Protein AF-A0A3P6A921-F1 (afdb_monomer_lite)

Sequence (100 aa):
MREDDSNWFAGWEKELPSQLQLPSSQANSRVVWSQQLHERFLDAVEHLGINHAVPKRIMEFMDVDGLTRVEVASHLQKYRLYLQKMHEDDLMHAGVGSIS

Foldseek 3Di:
DDPCVLCPLVVVVVPPPPPPPDPDPDDPPQDDCDSVNVVLLVVQCVVCPLVRDALVSSCVSSVDPPDDSVNSRVVNVVVVVVVVVVVVVVVVVVPPDDDD

Secondary structure (DSSP, 8-state):
--TTTTSHHHHHHHTS-GGG----SS--------HHHHHHHHHHHHHH-TTT--HHHHHHHH--TT--HHHHHHHHHHHHHHHHHHHHHHHHHTT-S---

pLDDT: mean 71.61, std 20.11, range [36.72, 95.06]

Structure (mmCIF, N/CA/C/O backbone):
data_AF-A0A3P6A921-F1
#
_entry.id   AF-A0A3P6A921-F1
#
loop_
_atom_site.group_PDB
_atom_site.id
_atom_site.type_symbol
_atom_site.label_atom_id
_atom_site.label_alt_id
_atom_site.label_comp_id
_atom_site.label_asym_id
_atom_site.label_entity_id
_atom_site.label_seq_id
_atom_site.pdbx_PDB_ins_code
_atom_site.Cartn_x
_atom_site.Cartn_y
_atom_site.Cartn_z
_atom_site.occupancy
_atom_site.B_iso_or_equiv
_atom_site.auth_seq_id
_atom_site.auth_comp_id
_atom_site.auth_asym_id
_atom_site.auth_atom_id
_atom_site.pdbx_PDB_model_num
ATOM 1 N N . MET A 1 1 ? 12.804 -21.234 -9.631 1.00 39.94 1 MET A N 1
ATOM 2 C CA . MET A 1 1 ? 11.956 -20.416 -8.745 1.00 39.94 1 MET A CA 1
ATOM 3 C C . MET A 1 1 ? 12.454 -20.644 -7.327 1.00 39.94 1 MET A C 1
ATOM 5 O O . MET A 1 1 ? 12.444 -21.794 -6.911 1.00 39.94 1 MET A O 1
ATOM 9 N N . ARG A 1 2 ? 13.032 -19.640 -6.654 1.00 41.38 2 ARG A N 1
ATOM 10 C CA . ARG A 1 2 ? 13.523 -19.814 -5.277 1.00 41.38 2 ARG A CA 1
ATOM 11 C C . ARG A 1 2 ? 12.339 -19.660 -4.324 1.00 41.38 2 ARG A C 1
ATOM 13 O O . ARG A 1 2 ? 11.651 -18.656 -4.359 1.00 41.38 2 ARG A O 1
ATOM 20 N N . GLU A 1 3 ? 12.144 -20.632 -3.445 1.00 42.88 3 GLU A N 1
ATOM 21 C CA . GLU A 1 3 ? 11.171 -20.598 -2.340 1.00 42.88 3 GLU A CA 1
ATOM 22 C C . GLU A 1 3 ? 11.549 -19.582 -1.229 1.00 42.88 3 GLU A C 1
ATOM 24 O O . GLU A 1 3 ? 10.935 -19.553 -0.168 1.00 42.88 3 GLU A O 1
ATOM 29 N N . ASP A 1 4 ? 12.548 -18.725 -1.471 1.00 41.59 4 ASP A N 1
ATOM 30 C CA . ASP A 1 4 ? 13.072 -17.722 -0.531 1.00 41.59 4 ASP A CA 1
ATOM 31 C C . ASP A 1 4 ? 12.359 -16.358 -0.642 1.00 41.59 4 ASP A C 1
ATOM 33 O O . ASP A 1 4 ? 12.473 -15.507 0.239 1.00 41.59 4 ASP A O 1
ATOM 37 N N . ASP A 1 5 ? 11.544 -16.154 -1.681 1.00 48.09 5 ASP A N 1
ATOM 38 C CA . ASP A 1 5 ? 10.797 -14.906 -1.870 1.00 48.09 5 ASP A CA 1
ATOM 39 C C . ASP A 1 5 ? 9.629 -14.750 -0.886 1.00 48.09 5 ASP A C 1
ATOM 41 O O . ASP A 1 5 ? 9.047 -13.680 -0.803 1.00 48.09 5 ASP A O 1
ATOM 45 N N . SER A 1 6 ? 9.268 -15.765 -0.093 1.00 48.31 6 SER A N 1
ATOM 46 C CA . SER A 1 6 ? 8.204 -15.629 0.920 1.00 48.31 6 SER A CA 1
ATOM 47 C C . SER A 1 6 ? 8.675 -14.952 2.214 1.00 48.31 6 SER A C 1
ATOM 49 O O . SER A 1 6 ? 7.844 -14.545 3.026 1.00 48.31 6 SER A O 1
ATOM 51 N N . ASN A 1 7 ? 9.990 -14.784 2.409 1.00 52.16 7 ASN A N 1
ATOM 52 C CA . ASN A 1 7 ? 10.567 -14.222 3.637 1.00 52.16 7 ASN A CA 1
ATOM 53 C C . ASN A 1 7 ? 11.161 -12.809 3.461 1.00 52.16 7 ASN A C 1
ATOM 55 O O . ASN A 1 7 ? 11.647 -12.217 4.429 1.00 52.16 7 ASN A O 1
ATOM 59 N N . TRP A 1 8 ? 11.070 -12.224 2.259 1.00 60.59 8 TRP A N 1
ATOM 60 C CA . TRP A 1 8 ? 11.526 -10.852 1.984 1.00 60.59 8 TRP A CA 1
ATOM 61 C C . TRP A 1 8 ? 10.803 -9.801 2.844 1.00 60.59 8 TRP A C 1
ATOM 63 O O . TRP A 1 8 ? 11.378 -8.783 3.230 1.00 60.59 8 TRP A O 1
ATOM 73 N N . PHE A 1 9 ? 9.550 -10.085 3.206 1.00 52.41 9 PHE A N 1
ATOM 74 C CA . PHE A 1 9 ? 8.722 -9.238 4.053 1.00 52.41 9 PHE A CA 1
ATOM 75 C C . PHE A 1 9 ? 9.214 -9.205 5.522 1.00 52.41 9 PHE A C 1
ATOM 77 O O . PHE A 1 9 ? 9.241 -8.146 6.152 1.00 52.41 9 PHE A O 1
ATOM 84 N N . ALA A 1 10 ? 9.674 -10.340 6.064 1.00 54.53 10 ALA A N 1
ATOM 85 C CA . ALA A 1 10 ? 10.031 -10.476 7.481 1.00 54.53 10 ALA A CA 1
ATOM 86 C C . ALA A 1 10 ? 11.417 -9.905 7.840 1.00 54.53 10 ALA A C 1
ATOM 88 O O . ALA A 1 10 ? 11.664 -9.561 9.001 1.00 54.53 10 ALA A O 1
ATOM 89 N N . GLY A 1 11 ? 12.329 -9.810 6.866 1.00 55.25 11 GLY A N 1
ATOM 90 C CA . GLY A 1 11 ? 13.635 -9.163 7.041 1.00 55.25 11 GLY A CA 1
ATOM 91 C C . GLY A 1 11 ? 13.509 -7.643 7.175 1.00 55.25 11 GLY A C 1
ATOM 92 O O . GLY A 1 11 ? 14.073 -7.038 8.086 1.00 55.25 11 GLY A O 1
ATOM 93 N N . TRP A 1 12 ? 12.660 -7.033 6.346 1.00 54.28 12 TRP A N 1
ATOM 94 C CA . TRP A 1 12 ? 12.510 -5.578 6.269 1.00 54.28 12 TRP A CA 1
ATOM 95 C C . TRP A 1 12 ? 11.638 -4.938 7.362 1.00 54.28 12 TRP A C 1
ATOM 97 O O . TRP A 1 12 ? 11.680 -3.716 7.530 1.00 54.28 12 TRP A O 1
ATOM 107 N N . GLU A 1 13 ? 10.863 -5.719 8.123 1.00 50.62 13 GLU A N 1
ATOM 108 C CA . GLU A 1 13 ? 10.165 -5.234 9.327 1.00 50.62 13 GLU A CA 1
ATOM 109 C C . GLU A 1 13 ? 11.143 -5.032 10.503 1.00 50.62 13 GLU A C 1
ATOM 111 O O . GLU A 1 13 ? 10.992 -4.095 11.288 1.00 50.62 13 GLU A O 1
ATOM 116 N N . LYS A 1 14 ? 12.199 -5.858 1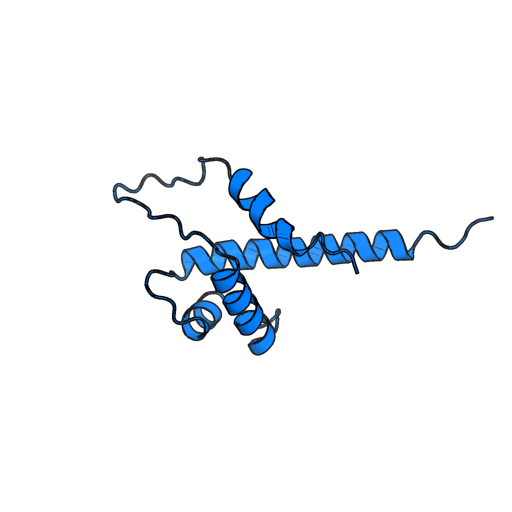0.579 1.00 48.34 14 LYS A N 1
ATOM 117 C CA . LYS A 1 14 ? 13.235 -5.807 11.629 1.00 48.34 14 LYS A CA 1
ATOM 118 C C . LYS A 1 14 ? 14.318 -4.752 11.376 1.00 48.34 14 LYS A C 1
ATOM 120 O O . LYS A 1 14 ? 14.964 -4.319 12.324 1.00 48.34 14 LYS A O 1
ATOM 125 N N . GLU A 1 15 ? 14.493 -4.322 10.128 1.00 44.38 15 GLU A N 1
ATOM 126 C CA . GLU A 1 15 ? 15.467 -3.293 9.725 1.00 44.38 15 GLU A CA 1
ATOM 127 C C . GLU A 1 15 ? 14.897 -1.868 9.689 1.00 44.38 15 GLU A C 1
ATOM 129 O O . GLU A 1 15 ? 15.600 -0.931 9.311 1.00 44.38 15 GLU A O 1
ATOM 134 N N . LEU A 1 16 ? 13.640 -1.654 10.092 1.00 48.00 16 LEU A N 1
ATOM 135 C CA . LEU A 1 16 ? 13.154 -0.294 10.299 1.00 48.00 16 LEU A CA 1
ATOM 136 C C . LEU A 1 16 ? 13.830 0.290 11.548 1.00 48.00 16 LEU A C 1
ATOM 138 O O . LEU A 1 16 ? 13.549 -0.174 12.657 1.00 48.00 16 LEU A O 1
ATOM 142 N N . PRO A 1 17 ? 14.675 1.333 11.428 1.00 36.72 17 PRO A N 1
ATOM 143 C CA . PRO A 1 17 ? 15.112 2.045 12.610 1.00 36.72 17 PRO A CA 1
ATOM 144 C C . PRO A 1 17 ? 13.864 2.595 13.300 1.00 36.72 17 PRO A C 1
ATOM 146 O O . PRO A 1 17 ? 12.978 3.163 12.655 1.00 36.72 17 PRO A O 1
ATOM 149 N N . SER A 1 18 ? 13.821 2.491 14.626 1.00 43.00 18 SER A N 1
ATOM 150 C CA . SER A 1 18 ? 12.809 3.080 15.518 1.00 43.00 18 SER A CA 1
ATOM 151 C C . SER A 1 18 ? 12.570 4.593 15.319 1.00 43.00 18 SER A C 1
ATOM 153 O O . SER A 1 18 ? 11.790 5.189 16.052 1.00 43.00 18 SER A O 1
ATOM 155 N N . GLN A 1 19 ? 13.222 5.221 14.341 1.00 41.56 19 GLN A N 1
ATOM 156 C CA . GLN A 1 19 ? 13.430 6.648 14.157 1.00 41.56 19 GLN A CA 1
ATOM 157 C C . GLN A 1 19 ? 12.427 7.328 13.207 1.00 41.56 19 GLN A C 1
ATOM 159 O O . GLN A 1 19 ? 12.457 8.547 13.091 1.00 41.56 19 GLN A O 1
ATOM 164 N N . LEU A 1 20 ? 11.492 6.589 12.590 1.00 46.53 20 LEU A N 1
ATOM 165 C CA . LEU A 1 20 ? 10.270 7.178 12.003 1.00 46.53 20 LEU A CA 1
ATOM 166 C C . LEU A 1 20 ? 9.140 7.347 13.040 1.00 46.53 20 LEU A C 1
ATOM 168 O O . LEU A 1 20 ? 7.979 7.531 12.684 1.00 46.53 20 LEU A O 1
ATOM 172 N N . GLN A 1 21 ? 9.467 7.305 14.337 1.00 46.56 21 GLN A N 1
ATOM 173 C CA . GLN A 1 21 ? 8.578 7.783 15.394 1.00 46.56 21 GLN A CA 1
ATOM 174 C C . GLN A 1 21 ? 8.512 9.310 15.322 1.00 46.56 21 GLN A C 1
ATOM 176 O O . GLN A 1 21 ? 9.280 10.020 15.968 1.00 46.56 21 GLN A O 1
ATOM 181 N N . LEU A 1 22 ? 7.583 9.823 14.519 1.00 44.09 22 LEU A N 1
ATOM 182 C CA . LEU A 1 22 ? 7.092 11.183 14.700 1.00 44.09 22 LEU A CA 1
ATOM 183 C C . LEU A 1 22 ? 6.591 11.304 16.154 1.00 44.09 22 LEU A C 1
ATOM 185 O O . LEU A 1 22 ? 5.891 10.397 16.621 1.00 44.09 22 LEU A O 1
ATOM 189 N N . PRO A 1 23 ? 6.937 12.371 16.896 1.00 40.56 23 PRO A N 1
ATOM 190 C CA . PRO A 1 23 ? 6.430 12.561 18.244 1.00 40.56 23 PRO A CA 1
ATOM 191 C C . PRO A 1 23 ? 4.947 12.908 18.138 1.00 40.56 23 PRO A C 1
ATOM 193 O O . PRO A 1 23 ? 4.555 14.045 17.888 1.00 40.56 23 PRO A O 1
ATOM 196 N N . SER A 1 24 ? 4.093 11.905 18.267 1.00 39.75 24 SER A N 1
ATOM 197 C CA . SER A 1 24 ? 2.657 12.106 18.385 1.00 39.75 24 SER A CA 1
ATOM 198 C C . SER A 1 24 ? 2.173 11.191 19.482 1.00 39.75 24 SER A C 1
ATOM 200 O O . SER A 1 24 ? 2.128 9.972 19.336 1.00 39.75 24 SER A O 1
ATOM 202 N N . SER A 1 25 ? 1.894 11.819 20.612 1.00 40.41 25 SER A N 1
ATOM 203 C CA . SER A 1 25 ? 1.317 11.266 21.822 1.00 40.41 25 SER A CA 1
ATOM 204 C C . SER A 1 25 ? -0.033 10.601 21.541 1.00 40.41 25 SER A C 1
ATOM 206 O O . SER A 1 25 ? -1.075 11.164 21.838 1.00 40.41 25 SER A O 1
ATOM 208 N N . GLN A 1 26 ? -0.035 9.418 20.939 1.00 45.72 26 GLN A N 1
ATOM 209 C CA . GLN A 1 26 ? -1.142 8.469 20.961 1.00 45.72 26 GLN A CA 1
ATOM 210 C C . GLN A 1 26 ? -0.621 7.150 20.403 1.00 45.72 26 GLN A C 1
ATOM 212 O O . GLN A 1 26 ? -0.093 7.103 19.300 1.00 45.72 26 GLN A O 1
ATOM 217 N N . ALA A 1 27 ? -0.711 6.102 21.216 1.00 48.09 27 ALA A N 1
ATOM 218 C CA . ALA A 1 27 ? -0.264 4.742 20.945 1.00 48.09 27 ALA A CA 1
ATOM 219 C C . ALA A 1 27 ? -0.475 4.304 19.479 1.00 48.09 27 ALA A C 1
ATOM 221 O O . ALA A 1 27 ? -1.571 3.916 19.082 1.00 48.09 27 ALA A O 1
ATOM 222 N N . ASN A 1 28 ? 0.594 4.358 18.680 1.00 45.72 28 ASN A N 1
ATOM 223 C CA . ASN A 1 28 ? 0.608 3.859 17.309 1.00 45.72 28 ASN A CA 1
ATOM 224 C C . ASN A 1 28 ? 0.701 2.333 17.359 1.00 45.72 28 ASN A C 1
ATOM 226 O O . ASN A 1 28 ? 1.795 1.772 17.470 1.00 45.72 28 ASN A O 1
ATOM 230 N N . SER A 1 29 ? -0.450 1.664 17.309 1.00 52.66 29 SER A N 1
ATOM 231 C CA . SER A 1 29 ? -0.524 0.243 16.979 1.00 52.66 29 SER A CA 1
ATOM 232 C C . SER A 1 29 ? 0.025 0.079 15.562 1.00 52.66 29 SER A C 1
ATOM 234 O O . SER A 1 29 ? -0.689 0.314 14.592 1.00 52.66 29 SER A O 1
ATOM 236 N N . ARG A 1 30 ? 1.321 -0.225 15.439 1.00 67.44 30 ARG A N 1
ATOM 237 C CA . ARG A 1 30 ? 1.963 -0.502 14.148 1.00 67.44 30 ARG A CA 1
ATOM 238 C C . ARG A 1 30 ? 1.178 -1.616 13.462 1.00 67.44 30 ARG A C 1
ATOM 240 O O . ARG A 1 30 ? 0.918 -2.641 14.095 1.00 67.44 30 ARG A O 1
ATOM 247 N N . VAL A 1 31 ? 0.789 -1.419 12.204 1.00 75.25 31 VAL A N 1
ATOM 248 C CA . VAL A 1 31 ? 0.139 -2.487 11.444 1.00 75.25 31 VAL A CA 1
ATOM 249 C C . VAL A 1 31 ? 1.170 -3.585 11.218 1.00 75.25 31 VAL A C 1
ATOM 251 O O . VAL A 1 31 ? 2.213 -3.356 10.611 1.00 75.25 31 VAL A O 1
ATOM 254 N N . VAL A 1 32 ? 0.877 -4.776 11.738 1.00 81.50 32 VAL A N 1
ATOM 255 C CA . VAL A 1 32 ? 1.660 -5.976 11.449 1.00 81.50 32 VAL A CA 1
ATOM 256 C C . VAL A 1 32 ? 1.182 -6.506 10.109 1.00 81.50 32 VAL A C 1
ATOM 258 O O . VAL A 1 32 ? 0.041 -6.957 9.971 1.00 81.50 32 VAL A O 1
ATOM 261 N N . TRP A 1 33 ? 2.055 -6.445 9.114 1.00 81.56 33 TRP A N 1
ATOM 262 C CA . TRP A 1 33 ? 1.765 -6.921 7.768 1.00 81.56 33 TRP A CA 1
ATOM 263 C C . TRP A 1 33 ? 1.930 -8.440 7.710 1.00 81.56 33 TRP A C 1
ATOM 265 O O . TRP A 1 33 ? 2.908 -8.977 7.211 1.00 81.56 33 TRP A O 1
ATOM 275 N N . SER A 1 34 ? 0.956 -9.161 8.259 1.00 84.81 34 SER A N 1
ATOM 276 C CA . SER A 1 34 ? 0.932 -10.621 8.173 1.00 84.81 34 SER A CA 1
ATOM 277 C C . SER A 1 34 ? 0.922 -11.094 6.715 1.00 84.81 34 SER A C 1
ATOM 279 O O . SER A 1 34 ? 0.515 -10.359 5.814 1.00 84.81 34 SER A O 1
ATOM 281 N N . GLN A 1 35 ? 1.303 -12.354 6.486 1.00 81.38 35 GLN A N 1
ATOM 282 C CA . GLN A 1 35 ? 1.259 -12.966 5.156 1.00 81.38 35 GLN A CA 1
ATOM 283 C C . GLN A 1 35 ? -0.102 -12.756 4.469 1.00 81.38 35 GLN A C 1
ATOM 285 O O . GLN A 1 35 ? -0.150 -12.298 3.335 1.00 81.38 35 GLN A O 1
ATOM 290 N N . GLN A 1 36 ? -1.206 -12.973 5.189 1.00 85.75 36 GLN A N 1
ATOM 291 C CA . GLN A 1 36 ? -2.559 -12.772 4.660 1.00 85.75 36 GLN A CA 1
ATOM 292 C C . GLN A 1 36 ? -2.840 -11.308 4.290 1.00 85.75 36 GLN A C 1
ATOM 294 O O . GLN A 1 36 ? -3.505 -11.032 3.292 1.00 85.75 36 GLN A O 1
ATOM 299 N N . LEU A 1 37 ? -2.349 -10.348 5.085 1.00 87.81 37 LEU A N 1
ATOM 300 C CA . LEU A 1 37 ? -2.520 -8.926 4.779 1.00 87.81 37 LEU A CA 1
ATOM 301 C C . LEU A 1 37 ? -1.697 -8.527 3.549 1.00 87.81 37 LEU A C 1
ATOM 303 O O . LEU A 1 37 ? -2.159 -7.748 2.715 1.00 87.81 37 LEU A O 1
ATOM 307 N N . HIS A 1 38 ? -0.495 -9.088 3.420 1.00 88.94 38 HIS A N 1
ATOM 308 C CA . HIS A 1 38 ? 0.353 -8.884 2.257 1.00 88.94 38 HIS A CA 1
ATOM 309 C C . HIS A 1 38 ? -0.251 -9.490 0.984 1.00 88.94 38 HIS A C 1
ATOM 311 O O . HIS A 1 38 ? -0.267 -8.817 -0.042 1.00 88.94 38 HIS A O 1
ATOM 317 N N . GLU A 1 39 ? -0.802 -10.702 1.048 1.00 89.06 39 GLU A N 1
ATOM 318 C CA . GLU A 1 39 ? -1.484 -11.352 -0.080 1.00 89.06 39 GLU A CA 1
ATOM 319 C C . GLU A 1 39 ? -2.642 -10.492 -0.604 1.00 89.06 39 GLU A C 1
ATOM 321 O O . GLU A 1 39 ? -2.725 -10.236 -1.803 1.00 89.06 39 GLU A O 1
ATOM 326 N N . ARG A 1 40 ? -3.473 -9.936 0.289 1.00 91.31 40 ARG A N 1
ATOM 327 C CA . ARG A 1 40 ? -4.538 -8.991 -0.104 1.00 91.31 40 ARG A CA 1
ATOM 328 C C . ARG A 1 40 ? -3.999 -7.716 -0.746 1.00 91.31 40 ARG A C 1
ATOM 330 O O . ARG A 1 40 ? -4.615 -7.169 -1.655 1.00 91.31 40 ARG A O 1
ATOM 337 N N . PHE A 1 41 ? -2.862 -7.219 -0.264 1.00 92.19 41 PHE A N 1
ATOM 338 C CA . PHE A 1 41 ? -2.196 -6.074 -0.876 1.00 92.19 41 PHE A CA 1
ATOM 339 C C . PHE A 1 41 ? -1.706 -6.396 -2.291 1.00 92.19 41 PHE A C 1
ATOM 341 O O . PHE A 1 41 ? -1.870 -5.565 -3.183 1.00 92.19 41 PHE A O 1
ATOM 348 N N . LEU A 1 42 ? -1.126 -7.579 -2.508 1.00 92.38 42 LEU A N 1
ATOM 349 C CA . LEU A 1 42 ? -0.678 -8.008 -3.833 1.00 92.38 42 LEU A CA 1
ATOM 350 C C . LEU A 1 42 ? -1.857 -8.133 -4.797 1.00 92.38 42 LEU A C 1
ATOM 352 O O . LEU A 1 42 ? -1.779 -7.574 -5.886 1.00 92.38 42 LEU A O 1
ATOM 356 N N . ASP A 1 43 ? -2.957 -8.749 -4.362 1.00 94.00 43 ASP A N 1
ATOM 357 C CA . ASP A 1 43 ? -4.193 -8.863 -5.147 1.00 94.00 43 ASP A CA 1
ATOM 358 C C . ASP A 1 43 ? -4.726 -7.477 -5.557 1.00 94.00 43 ASP A C 1
ATOM 360 O O . ASP A 1 43 ? -4.994 -7.218 -6.730 1.00 94.00 43 ASP A O 1
ATOM 364 N N . ALA A 1 44 ? -4.746 -6.520 -4.622 1.00 95.06 44 ALA A N 1
ATOM 365 C CA . ALA A 1 44 ? -5.133 -5.140 -4.908 1.00 95.06 44 ALA A CA 1
ATOM 366 C C . ALA A 1 44 ? -4.203 -4.460 -5.929 1.00 95.06 44 ALA A C 1
ATOM 368 O O . ALA A 1 44 ? -4.657 -3.728 -6.813 1.00 95.06 44 ALA A O 1
ATOM 369 N N . VAL A 1 45 ? -2.888 -4.655 -5.800 1.00 93.50 45 VAL A N 1
ATOM 370 C CA . VAL A 1 45 ? -1.896 -4.061 -6.708 1.00 93.50 45 VAL A CA 1
ATOM 371 C C . VAL A 1 45 ? -1.949 -4.706 -8.090 1.00 93.50 45 VAL A C 1
ATOM 373 O O . VAL A 1 45 ? -1.799 -3.990 -9.079 1.00 93.50 45 VAL A O 1
ATOM 376 N N . GLU A 1 46 ? -2.178 -6.013 -8.176 1.00 93.19 46 GLU A N 1
ATOM 377 C CA . GLU A 1 46 ? -2.375 -6.736 -9.432 1.00 93.19 46 GLU A CA 1
ATOM 378 C C . GLU A 1 46 ? -3.657 -6.270 -10.126 1.00 93.19 46 GLU A C 1
ATOM 380 O O . GLU A 1 46 ? -3.616 -5.884 -11.295 1.00 93.19 46 GLU A O 1
ATOM 385 N N . HIS A 1 47 ? -4.763 -6.184 -9.383 1.00 93.69 47 HIS A N 1
ATOM 386 C CA . HIS A 1 47 ? -6.052 -5.729 -9.898 1.00 93.69 47 HIS A CA 1
ATOM 387 C C . HIS A 1 47 ? -6.005 -4.286 -10.423 1.00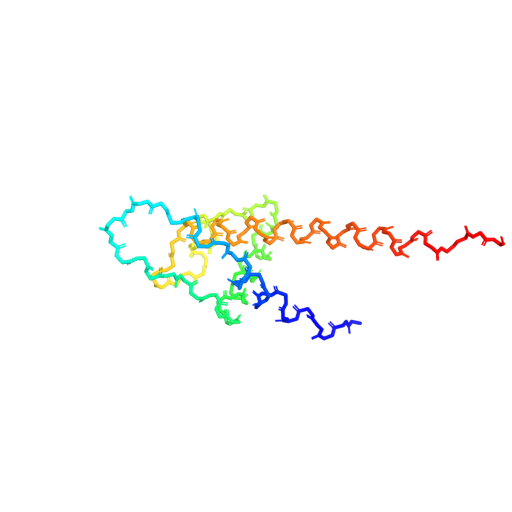 93.69 47 HIS A C 1
ATOM 389 O O . HIS A 1 47 ? -6.595 -3.967 -11.455 1.00 93.69 47 HIS A O 1
ATOM 395 N N . LEU A 1 48 ? -5.303 -3.393 -9.719 1.00 93.38 48 LEU A N 1
ATOM 396 C CA . LEU A 1 48 ? -5.139 -1.997 -10.136 1.00 93.38 48 LEU A CA 1
ATOM 397 C C . LEU A 1 48 ? -4.037 -1.825 -11.195 1.00 93.38 48 LEU A C 1
ATOM 399 O O . LEU A 1 48 ? -4.068 -0.865 -11.961 1.00 93.38 48 LEU A O 1
ATOM 403 N N . GLY A 1 49 ? -3.053 -2.721 -11.231 1.00 92.12 49 GLY A N 1
ATOM 404 C CA . GLY A 1 49 ? -1.803 -2.575 -11.970 1.00 92.12 49 GLY A CA 1
ATOM 405 C C . GLY A 1 49 ? -0.812 -1.625 -11.281 1.00 92.12 49 GLY A C 1
ATOM 406 O O . GLY A 1 49 ? -1.173 -0.552 -10.795 1.00 92.12 49 GLY A O 1
ATOM 407 N N . ILE A 1 50 ? 0.483 -1.966 -11.295 1.00 87.88 50 ILE A N 1
ATOM 408 C CA . ILE A 1 50 ? 1.546 -1.260 -10.544 1.00 87.88 50 ILE A CA 1
ATOM 409 C C . ILE A 1 50 ? 1.613 0.263 -10.784 1.00 87.88 50 ILE A C 1
ATOM 411 O O . ILE A 1 50 ? 1.928 1.035 -9.869 1.00 87.88 50 ILE A O 1
ATOM 415 N N . ASN A 1 51 ? 1.272 0.701 -12.000 1.00 87.56 51 ASN A N 1
ATOM 416 C CA . ASN A 1 51 ? 1.286 2.105 -12.416 1.00 87.56 51 ASN A CA 1
ATOM 417 C C . ASN A 1 51 ? 0.087 2.906 -11.881 1.00 87.56 51 ASN A C 1
ATOM 419 O O . ASN A 1 51 ? 0.214 4.107 -11.648 1.00 87.56 51 ASN A O 1
ATOM 423 N N . HIS A 1 52 ? -1.057 2.254 -11.652 1.00 89.56 52 HIS A N 1
ATOM 424 C CA . HIS A 1 52 ? -2.289 2.894 -11.173 1.00 89.56 52 HIS A CA 1
ATOM 425 C C . HIS A 1 52 ? -2.594 2.578 -9.704 1.00 89.56 52 HIS A C 1
ATOM 427 O O . HIS A 1 52 ? -3.440 3.232 -9.089 1.00 89.56 52 HIS A O 1
ATOM 433 N N . ALA A 1 53 ? -1.880 1.615 -9.124 1.00 92.75 53 ALA A N 1
ATOM 434 C CA . ALA A 1 53 ? -1.932 1.286 -7.715 1.00 92.75 53 ALA A CA 1
ATOM 435 C C . ALA A 1 53 ? -1.506 2.510 -6.884 1.00 92.75 53 ALA A C 1
ATOM 437 O O . ALA A 1 53 ? -0.341 2.916 -6.869 1.00 92.75 53 ALA A O 1
ATOM 438 N N . VAL A 1 54 ? -2.478 3.130 -6.212 1.00 93.25 54 VAL A N 1
ATOM 439 C CA . VAL A 1 54 ? -2.279 4.268 -5.306 1.00 93.25 54 VAL A CA 1
ATOM 440 C C . VAL A 1 54 ? -2.779 3.910 -3.908 1.00 93.25 54 VAL A C 1
ATOM 442 O O . VAL A 1 54 ? -3.766 3.178 -3.793 1.00 93.25 54 VAL A O 1
ATOM 445 N N . PRO A 1 55 ? -2.185 4.460 -2.831 1.00 92.25 55 PRO A N 1
ATOM 446 C CA . PRO A 1 55 ? -2.460 4.006 -1.467 1.00 92.25 55 PRO A CA 1
ATOM 447 C C . PRO A 1 55 ? -3.936 4.054 -1.070 1.00 92.25 55 PRO A C 1
ATOM 449 O O . PRO A 1 55 ? -4.422 3.169 -0.379 1.00 92.25 55 PRO A O 1
ATOM 452 N N . LYS A 1 56 ? -4.670 5.070 -1.540 1.00 93.06 56 LYS A N 1
ATOM 453 C CA . LYS A 1 56 ? -6.108 5.196 -1.276 1.00 93.06 56 LYS A CA 1
ATOM 454 C C . LYS A 1 56 ? -6.908 4.047 -1.900 1.00 93.06 56 LYS A C 1
ATOM 456 O O . LYS A 1 56 ? -7.730 3.460 -1.216 1.00 93.06 56 LYS A O 1
ATOM 461 N N . ARG A 1 57 ? -6.649 3.728 -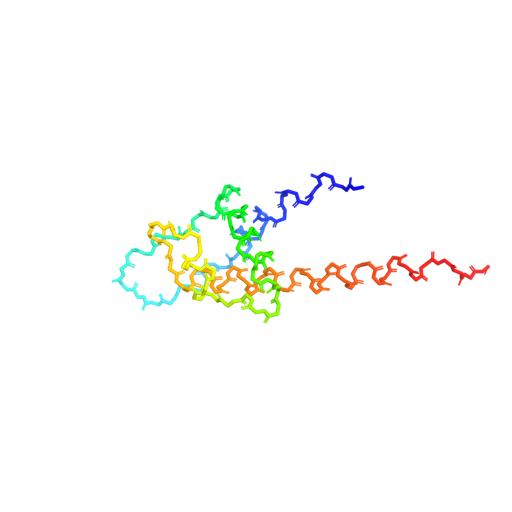3.171 1.00 93.88 57 ARG A N 1
ATOM 462 C CA . ARG A 1 57 ? -7.381 2.687 -3.909 1.00 93.88 57 ARG A CA 1
ATOM 463 C C . ARG A 1 57 ? -7.064 1.297 -3.383 1.00 93.88 57 ARG A C 1
ATOM 465 O O . ARG A 1 57 ? -7.966 0.489 -3.255 1.00 93.88 57 ARG A O 1
ATOM 472 N N . ILE A 1 58 ? -5.802 1.051 -3.041 1.00 94.62 58 ILE A N 1
ATOM 473 C CA . ILE A 1 58 ? -5.382 -0.209 -2.424 1.00 94.62 58 ILE A CA 1
ATOM 474 C C . ILE A 1 58 ? -6.061 -0.378 -1.061 1.00 94.62 58 ILE A C 1
ATOM 476 O O . ILE A 1 58 ? -6.617 -1.431 -0.791 1.00 94.62 58 ILE A O 1
ATOM 480 N N . MET A 1 59 ? -6.074 0.667 -0.225 1.00 94.50 59 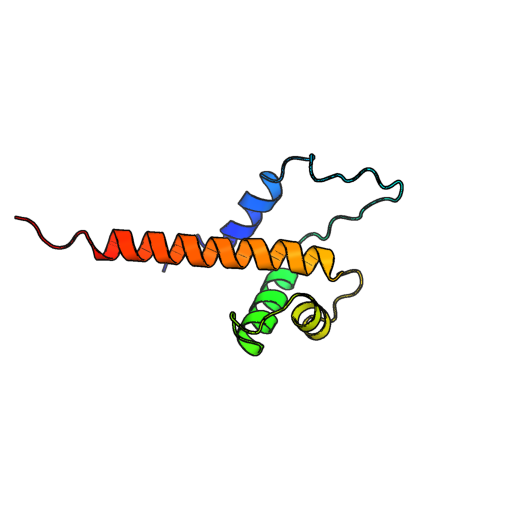MET A N 1
ATOM 481 C CA . MET A 1 59 ? -6.754 0.631 1.074 1.00 94.50 59 MET A CA 1
ATOM 482 C C . MET A 1 59 ? -8.258 0.349 0.926 1.00 94.50 59 MET A C 1
ATOM 484 O O . MET A 1 59 ? -8.776 -0.510 1.628 1.00 94.50 59 MET A O 1
ATOM 488 N N . GLU A 1 60 ? -8.937 1.042 0.004 1.00 93.00 60 GLU A N 1
ATOM 489 C CA . GLU A 1 60 ? -10.364 0.828 -0.298 1.00 93.00 60 GLU A CA 1
ATOM 490 C C . GLU A 1 60 ? -10.642 -0.582 -0.839 1.00 93.00 60 GLU A C 1
ATOM 492 O O . GLU A 1 60 ? -11.696 -1.139 -0.564 1.00 93.00 60 GLU A O 1
ATOM 497 N N . PHE A 1 61 ? -9.711 -1.161 -1.597 1.00 94.19 61 PHE A N 1
ATOM 498 C CA . PHE A 1 61 ?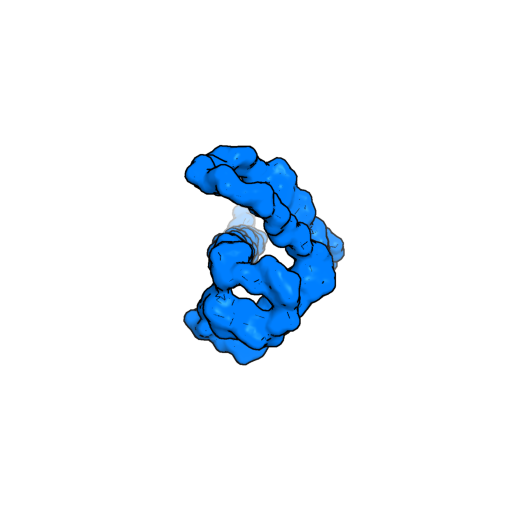 -9.841 -2.519 -2.122 1.00 94.19 61 PHE A CA 1
ATOM 499 C C . PHE A 1 61 ? -9.619 -3.582 -1.038 1.00 94.19 61 PHE A C 1
ATOM 501 O O . PHE A 1 61 ? -10.328 -4.581 -0.997 1.00 94.19 61 PHE A O 1
ATOM 508 N N . MET A 1 62 ? -8.629 -3.377 -0.164 1.00 92.19 62 MET A N 1
ATOM 509 C CA . MET A 1 62 ? -8.295 -4.329 0.896 1.00 92.19 62 MET A CA 1
ATOM 510 C C . MET A 1 62 ? -9.367 -4.395 1.991 1.00 92.19 62 MET A C 1
ATOM 512 O O . MET A 1 62 ? -9.503 -5.451 2.611 1.00 92.19 62 MET A O 1
ATOM 516 N N . ASP A 1 63 ? -10.074 -3.282 2.230 1.00 92.44 63 ASP A N 1
ATOM 517 C CA . ASP A 1 63 ? -11.194 -3.156 3.177 1.00 92.44 63 ASP A CA 1
ATOM 518 C C . ASP A 1 63 ? -10.895 -3.797 4.550 1.00 92.44 63 ASP A C 1
ATOM 520 O O . ASP A 1 63 ? -11.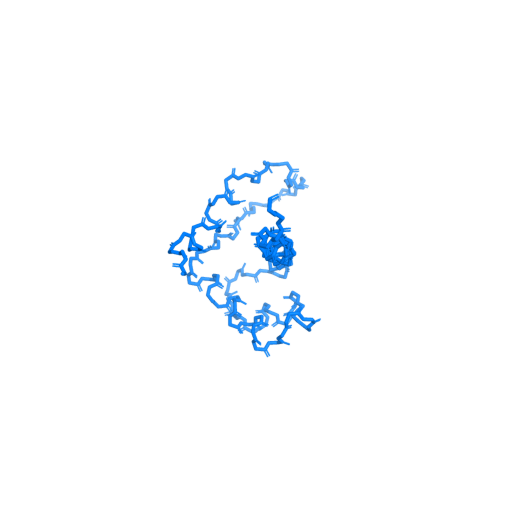619 -4.652 5.053 1.00 92.44 63 ASP A O 1
ATOM 524 N N . VAL A 1 64 ? -9.742 -3.441 5.135 1.00 88.88 64 VAL A N 1
ATOM 525 C CA . VAL A 1 64 ? -9.274 -3.982 6.422 1.00 88.88 64 VAL A CA 1
ATOM 526 C C . VAL A 1 64 ? -9.448 -2.952 7.531 1.00 88.88 64 VAL A C 1
ATOM 528 O O . VAL A 1 64 ? -8.884 -1.858 7.472 1.00 88.88 64 VAL A O 1
ATOM 531 N N . ASP A 1 65 ? -10.166 -3.334 8.586 1.00 86.25 65 ASP A N 1
ATOM 532 C CA . ASP A 1 65 ? -10.338 -2.510 9.779 1.00 86.25 65 ASP A CA 1
ATOM 533 C C . ASP A 1 65 ? -8.997 -2.139 10.427 1.00 86.25 65 ASP A C 1
ATOM 535 O O . ASP A 1 65 ? -8.123 -2.976 10.660 1.00 86.25 65 ASP A O 1
ATOM 539 N N . GLY A 1 66 ? -8.833 -0.852 10.733 1.00 85.00 66 GLY A N 1
ATOM 540 C CA . GLY A 1 66 ? -7.608 -0.316 11.332 1.00 85.00 66 GLY A CA 1
ATOM 541 C C . GLY A 1 66 ? -6.444 -0.124 10.353 1.00 85.00 66 GLY A C 1
ATOM 542 O O . GLY A 1 66 ? -5.432 0.466 10.738 1.00 85.00 66 GLY A O 1
ATOM 543 N N . LEU A 1 67 ? -6.577 -0.537 9.087 1.00 86.56 67 LEU A N 1
ATOM 544 C CA . LEU A 1 67 ? -5.594 -0.230 8.053 1.00 86.56 67 LEU A CA 1
ATOM 545 C C . LEU A 1 67 ? -5.792 1.204 7.558 1.00 86.56 67 LEU A C 1
ATOM 547 O O . LEU A 1 67 ? -6.864 1.587 7.093 1.00 86.56 67 LEU A O 1
ATOM 551 N N . THR A 1 68 ? -4.737 2.012 7.631 1.00 89.31 68 THR A N 1
ATOM 552 C CA . THR A 1 68 ? -4.796 3.408 7.188 1.00 89.31 68 THR A CA 1
ATOM 553 C C . THR A 1 68 ? -4.045 3.617 5.882 1.00 89.31 68 THR A C 1
ATOM 555 O O . THR A 1 68 ? -3.106 2.895 5.539 1.00 89.31 68 THR A O 1
ATOM 558 N N . ARG A 1 69 ? -4.400 4.691 5.169 1.00 90.88 69 ARG A N 1
ATOM 559 C CA . ARG A 1 69 ? -3.730 5.096 3.925 1.00 90.88 69 ARG A CA 1
ATOM 560 C C . ARG A 1 69 ? -2.221 5.284 4.107 1.00 90.88 69 ARG A C 1
ATOM 562 O O . ARG A 1 69 ? -1.478 5.096 3.150 1.00 90.88 69 ARG A O 1
ATOM 569 N N . VAL A 1 70 ? -1.781 5.697 5.298 1.00 87.56 70 VAL A N 1
ATOM 570 C CA . VAL A 1 70 ? -0.364 5.945 5.609 1.00 87.56 70 VAL A CA 1
ATOM 571 C C . VAL A 1 70 ? 0.418 4.634 5.632 1.00 87.56 70 VAL A C 1
ATOM 573 O O . VAL A 1 70 ? 1.456 4.541 4.980 1.00 87.56 70 VAL A O 1
ATOM 576 N N . GLU A 1 71 ? -0.124 3.607 6.287 1.00 86.50 71 GLU A N 1
ATOM 577 C CA . GLU A 1 71 ? 0.487 2.274 6.350 1.00 86.50 71 GLU A CA 1
ATOM 578 C C . GLU A 1 71 ? 0.601 1.663 4.949 1.00 86.50 71 GLU A C 1
ATOM 580 O O . GLU A 1 71 ? 1.672 1.212 4.542 1.00 86.50 71 GLU A O 1
ATOM 585 N N . VAL A 1 72 ? -0.476 1.749 4.159 1.00 90.69 72 VAL A N 1
ATOM 586 C CA . VAL A 1 72 ? -0.489 1.280 2.763 1.00 90.69 72 VAL A CA 1
ATOM 587 C C . VAL A 1 72 ? 0.497 2.062 1.894 1.00 90.69 72 VAL A C 1
ATOM 589 O O . VAL A 1 72 ? 1.161 1.478 1.042 1.00 90.69 72 VAL A O 1
ATOM 592 N N . ALA A 1 73 ? 0.627 3.377 2.095 1.00 89.81 73 ALA A N 1
ATOM 593 C CA . ALA A 1 73 ? 1.573 4.196 1.340 1.00 89.81 73 ALA A CA 1
ATOM 594 C C . ALA A 1 73 ? 3.025 3.797 1.614 1.00 89.81 73 ALA A C 1
ATOM 596 O O . ALA A 1 73 ? 3.798 3.637 0.667 1.00 89.81 73 ALA A O 1
ATOM 597 N N . SER A 1 74 ? 3.378 3.600 2.888 1.00 88.12 74 SER A N 1
ATOM 598 C CA . SER A 1 74 ? 4.712 3.136 3.277 1.00 88.12 74 SER A CA 1
ATOM 599 C C . SER A 1 74 ? 5.017 1.760 2.681 1.00 88.12 74 SER A C 1
ATOM 601 O O . SER A 1 74 ? 6.094 1.555 2.116 1.00 88.12 74 SER A O 1
ATOM 603 N N . HIS A 1 75 ? 4.048 0.840 2.727 1.00 88.38 75 HIS A N 1
ATOM 604 C CA . HIS A 1 75 ? 4.210 -0.508 2.179 1.00 88.38 75 HIS A CA 1
ATOM 605 C C . HIS A 1 75 ? 4.348 -0.511 0.652 1.00 88.38 75 HIS A C 1
ATOM 607 O O . HIS A 1 75 ? 5.269 -1.118 0.105 1.00 88.38 75 HIS A O 1
ATOM 613 N N . LEU A 1 76 ? 3.504 0.253 -0.047 1.00 91.38 76 LEU A N 1
ATOM 614 C CA . LEU A 1 76 ? 3.562 0.395 -1.503 1.00 91.38 76 LEU A CA 1
ATOM 615 C C . LEU A 1 76 ? 4.887 0.992 -1.981 1.00 91.38 76 LEU A C 1
ATOM 617 O O . LEU A 1 76 ? 5.423 0.569 -3.007 1.00 91.38 76 LEU A O 1
ATOM 621 N N . GLN A 1 77 ? 5.422 1.970 -1.250 1.00 88.88 77 GLN A N 1
ATOM 622 C CA . GLN A 1 77 ? 6.713 2.560 -1.581 1.00 88.88 77 GLN A CA 1
ATOM 623 C C . GLN A 1 77 ? 7.828 1.510 -1.533 1.00 88.88 77 GLN A C 1
ATOM 625 O O . GLN A 1 77 ? 8.611 1.413 -2.477 1.00 88.88 77 GLN A O 1
ATOM 630 N N . LYS A 1 78 ? 7.874 0.692 -0.474 1.00 84.06 78 LYS A N 1
ATOM 631 C CA . LYS A 1 78 ? 8.852 -0.400 -0.352 1.00 84.06 78 LYS A CA 1
ATOM 632 C C . LYS A 1 78 ? 8.683 -1.440 -1.453 1.00 84.06 78 LYS A C 1
ATOM 634 O O . LYS A 1 78 ? 9.672 -1.846 -2.055 1.00 84.06 78 LYS A O 1
ATOM 639 N N . TYR A 1 79 ? 7.442 -1.817 -1.756 1.00 86.81 79 TYR A N 1
ATOM 640 C CA . TYR A 1 79 ? 7.142 -2.772 -2.819 1.00 86.81 79 TYR A CA 1
ATOM 641 C C . TYR A 1 79 ? 7.685 -2.311 -4.178 1.00 86.81 79 TYR A C 1
ATOM 643 O O . TYR A 1 79 ? 8.330 -3.080 -4.884 1.00 86.81 79 TYR A O 1
ATOM 651 N N . ARG A 1 80 ? 7.520 -1.028 -4.520 1.00 89.12 80 ARG A N 1
ATOM 652 C CA . ARG A 1 80 ? 8.078 -0.466 -5.762 1.00 89.12 80 ARG A CA 1
ATOM 653 C C . ARG A 1 80 ? 9.606 -0.506 -5.800 1.00 89.12 80 ARG A C 1
ATOM 655 O O . ARG A 1 80 ? 10.162 -0.880 -6.826 1.00 89.12 80 ARG A O 1
ATOM 662 N N . LEU A 1 81 ? 10.272 -0.162 -4.698 1.00 85.31 81 LEU A N 1
ATOM 663 C CA . LEU A 1 81 ? 11.736 -0.231 -4.606 1.00 85.31 81 LEU A CA 1
ATOM 664 C C . LEU A 1 81 ? 12.250 -1.670 -4.745 1.00 85.31 81 LEU A C 1
ATOM 666 O O . LEU A 1 81 ? 13.256 -1.899 -5.411 1.00 85.31 81 LEU A O 1
ATOM 670 N N . TYR A 1 82 ? 11.545 -2.643 -4.161 1.00 83.12 82 TYR A N 1
ATOM 671 C CA . TYR A 1 82 ? 11.856 -4.060 -4.341 1.00 83.12 82 TYR A CA 1
ATOM 672 C C . TYR A 1 82 ? 11.743 -4.479 -5.809 1.00 83.12 82 TYR A C 1
ATOM 674 O O . TYR A 1 82 ? 12.681 -5.069 -6.337 1.00 83.12 82 TYR A O 1
ATOM 682 N N . LEU A 1 83 ? 10.659 -4.103 -6.497 1.00 82.81 83 LEU A N 1
ATOM 683 C CA . LEU A 1 83 ? 10.503 -4.399 -7.925 1.00 82.81 83 LEU A CA 1
ATOM 684 C C . LEU A 1 83 ? 11.620 -3.785 -8.778 1.00 82.81 83 LEU A C 1
ATOM 686 O O . LEU A 1 83 ? 12.058 -4.417 -9.735 1.00 82.81 83 LEU A O 1
ATOM 690 N N . GLN A 1 84 ? 12.098 -2.583 -8.435 1.00 80.62 84 GLN A N 1
ATOM 691 C CA . GLN A 1 84 ? 13.251 -1.976 -9.107 1.00 80.62 84 GLN A CA 1
ATOM 692 C C . GLN A 1 84 ? 14.522 -2.798 -8.884 1.00 80.62 84 GLN A C 1
ATOM 694 O O . GLN A 1 84 ? 15.171 -3.169 -9.857 1.00 80.62 84 GLN A O 1
ATOM 699 N N . LYS A 1 85 ? 14.818 -3.160 -7.629 1.00 77.25 85 LYS A N 1
ATOM 700 C CA . LYS A 1 85 ? 15.998 -3.962 -7.288 1.00 77.25 85 LYS A CA 1
ATOM 701 C C . LYS A 1 85 ? 15.977 -5.341 -7.949 1.00 77.25 85 LYS A C 1
ATOM 703 O O . LYS A 1 85 ? 17.010 -5.802 -8.410 1.00 77.25 85 LYS A O 1
ATOM 708 N N . MET A 1 86 ? 14.817 -5.994 -8.018 1.00 72.31 86 MET A N 1
ATOM 709 C CA . MET A 1 86 ? 14.672 -7.282 -8.707 1.00 72.31 86 MET A CA 1
ATOM 710 C C . MET A 1 86 ? 14.879 -7.152 -10.218 1.00 72.31 86 MET A C 1
ATOM 712 O O . MET A 1 86 ? 15.491 -8.025 -10.820 1.00 72.31 86 MET A O 1
ATOM 716 N N . HIS A 1 87 ? 14.427 -6.051 -10.826 1.00 70.62 87 HIS A N 1
ATOM 717 C CA . HIS A 1 87 ? 14.728 -5.762 -12.229 1.00 70.62 87 HIS A CA 1
ATOM 718 C C . HIS A 1 87 ? 16.231 -5.556 -12.459 1.00 70.62 87 HIS A C 1
ATOM 720 O O . HIS A 1 87 ? 16.765 -6.029 -13.456 1.00 70.62 87 HIS A O 1
ATOM 726 N N . GLU A 1 88 ? 16.917 -4.858 -11.550 1.00 64.38 88 GLU A N 1
ATOM 727 C CA . GLU A 1 88 ? 18.371 -4.665 -11.613 1.00 64.38 88 GLU A CA 1
ATOM 728 C C . GLU A 1 88 ? 19.128 -5.994 -11.461 1.00 64.38 88 GLU A C 1
ATOM 730 O O . GLU A 1 88 ? 20.077 -6.241 -12.205 1.00 64.38 88 GLU A O 1
ATOM 735 N N . ASP A 1 89 ? 18.675 -6.864 -10.552 1.00 61.09 89 ASP A N 1
ATOM 736 C CA . ASP A 1 89 ? 19.260 -8.188 -10.315 1.00 61.09 89 ASP A CA 1
ATOM 737 C C . ASP A 1 89 ? 19.063 -9.134 -11.520 1.00 61.09 89 ASP A C 1
ATOM 739 O O . ASP A 1 89 ? 19.979 -9.858 -11.915 1.00 61.09 89 ASP A O 1
ATOM 743 N N . ASP A 1 90 ? 17.905 -9.081 -12.181 1.00 59.47 90 ASP A N 1
ATOM 744 C CA . ASP A 1 90 ? 17.646 -9.844 -13.410 1.00 59.47 90 ASP A CA 1
ATOM 745 C C . ASP A 1 90 ? 18.504 -9.339 -14.588 1.00 59.47 90 ASP A C 1
ATOM 747 O O . ASP A 1 90 ? 19.133 -10.126 -15.302 1.00 59.47 90 ASP A O 1
ATOM 751 N N . LEU A 1 91 ? 18.641 -8.014 -14.728 1.00 59.28 91 LEU A N 1
ATOM 752 C CA . LEU A 1 91 ? 19.484 -7.385 -15.753 1.00 59.28 91 LEU A CA 1
ATOM 753 C C . LEU A 1 91 ? 20.975 -7.718 -15.586 1.00 59.28 91 LEU A C 1
ATOM 755 O O . LEU A 1 91 ? 21.683 -7.859 -16.586 1.00 59.28 91 LEU A O 1
ATOM 759 N N . MET A 1 92 ? 21.466 -7.874 -14.352 1.00 56.62 92 MET A N 1
ATOM 760 C CA . MET A 1 92 ? 22.863 -8.256 -14.105 1.00 56.62 92 MET A CA 1
ATOM 761 C C . MET A 1 92 ? 23.130 -9.759 -14.282 1.00 56.62 92 MET A C 1
ATOM 763 O O . MET A 1 92 ? 24.244 -10.125 -14.659 1.00 56.62 92 MET A O 1
ATOM 767 N N . HIS A 1 93 ? 22.133 -10.632 -14.102 1.00 54.31 93 HIS A N 1
ATOM 768 C CA . HIS A 1 93 ? 22.271 -12.072 -14.368 1.00 54.31 93 HIS A CA 1
ATOM 769 C C . HIS A 1 93 ? 22.056 -12.439 -15.845 1.00 54.31 93 HIS A C 1
ATOM 771 O O . HIS A 1 93 ? 22.666 -13.393 -16.330 1.00 54.31 93 HIS A O 1
ATOM 777 N N . ALA A 1 94 ? 21.276 -11.654 -16.593 1.00 56.06 94 ALA A N 1
ATOM 778 C CA . ALA A 1 94 ? 21.125 -11.806 -18.042 1.00 56.06 94 ALA A CA 1
ATOM 779 C C . ALA A 1 94 ? 22.373 -11.360 -18.846 1.00 56.06 94 ALA A C 1
ATOM 781 O O . ALA A 1 94 ? 22.454 -11.617 -20.047 1.00 56.06 94 ALA A O 1
ATOM 782 N N . GLY A 1 95 ? 23.354 -10.712 -18.201 1.00 51.12 95 GLY A N 1
ATOM 783 C CA . GLY A 1 95 ? 24.573 -10.185 -18.828 1.00 51.12 95 GLY A CA 1
ATOM 784 C C . GLY A 1 95 ? 25.826 -11.069 -18.745 1.00 51.12 95 GLY A C 1
ATOM 785 O O . GLY A 1 95 ? 26.825 -10.746 -19.386 1.00 51.12 95 GLY A O 1
ATOM 786 N N . VAL A 1 96 ? 25.820 -12.187 -18.006 1.00 55.28 96 VAL A N 1
ATOM 787 C CA . VAL A 1 96 ? 27.006 -13.065 -17.873 1.00 55.28 96 VAL A CA 1
ATOM 788 C C . VAL A 1 96 ? 26.859 -14.295 -18.764 1.00 55.28 96 VAL A C 1
ATOM 790 O O . VAL A 1 96 ? 26.726 -15.430 -18.317 1.00 55.28 96 VAL A O 1
ATOM 793 N N . GLY A 1 97 ? 26.853 -14.039 -20.067 1.00 51.06 97 GLY A N 1
ATOM 794 C CA . GLY A 1 97 ? 26.720 -15.059 -21.098 1.00 51.06 97 GLY A CA 1
ATOM 795 C C . GLY A 1 97 ? 27.410 -14.673 -22.397 1.00 51.06 97 GLY A C 1
ATOM 796 O O . GLY A 1 97 ? 26.828 -14.885 -23.445 1.00 51.06 97 GLY A O 1
ATOM 797 N N . SER A 1 98 ? 28.601 -14.065 -22.342 1.00 48.22 98 SER A N 1
ATOM 798 C CA . SER A 1 98 ? 29.583 -14.060 -23.439 1.00 48.22 98 SER A CA 1
ATOM 799 C C . SER A 1 98 ? 30.819 -13.256 -23.044 1.00 48.22 98 SER A C 1
ATOM 801 O O . SER A 1 98 ? 30.805 -12.036 -23.127 1.00 48.22 98 SER A O 1
ATOM 803 N N . ILE A 1 99 ? 31.898 -13.941 -22.674 1.00 49.25 99 ILE A N 1
ATOM 804 C CA . ILE A 1 99 ? 33.239 -13.702 -23.226 1.00 49.25 99 ILE A CA 1
ATOM 805 C C . ILE A 1 99 ? 34.096 -14.932 -22.917 1.00 49.25 99 ILE A C 1
ATOM 807 O O . ILE A 1 99 ? 34.103 -15.426 -21.790 1.00 49.25 99 ILE A O 1
ATOM 811 N N . SER A 1 100 ? 34.705 -15.449 -23.983 1.00 45.41 100 SER A N 1
ATOM 812 C CA . SER A 1 100 ? 35.663 -16.556 -24.024 1.00 45.41 100 SER A CA 1
ATOM 813 C C . SER A 1 100 ? 36.931 -16.295 -23.221 1.00 45.41 100 SER A C 1
ATOM 815 O O . SER A 1 100 ? 37.285 -15.108 -23.050 1.00 45.41 100 SER A O 1
#

InterPro domains:
  IPR001005 SANT/Myb domain [PF00249] (30-80)
  IPR006447 Myb domain, plants [TIGR01557] (28-81)
  IPR009057 Homedomain-like superfamily [SSF46689] (27-86)
  IPR017930 Myb domain [PS51294] (30-84)
  IPR044841 Transcription factor LUX/BOA-like [PTHR31442] (29-88)

Radius of gyration: 16.61 Å; chains: 1; bounding box: 47×33×46 Å

Organism: Brassica campestris (NCBI:txid3711)